Protein AF-A0AAW9JAQ8-F1 (afdb_monomer)

Radius of gyration: 20.19 Å; Cα contacts (8 Å, |Δi|>4): 47; chains: 1; bounding box: 44×40×55 Å

InterPro domains:
  IPR003855 Potassium transporter [PTHR30540] (6-143)
  IPR053951 K+ potassium transporter, integral membrane domain [PF02705] (2-145)

Sequence (146 aa):
FRQIMQYPHIIKALNPYYGIRLLATNPRSVYILGAVFLCTTGAEALYSDLGHCGKKNIHYTWTFVKICLVVNYLGQGAWLMLREGSVIKENPFFLIMPSWFVIPGTIIATIAAVIASQALI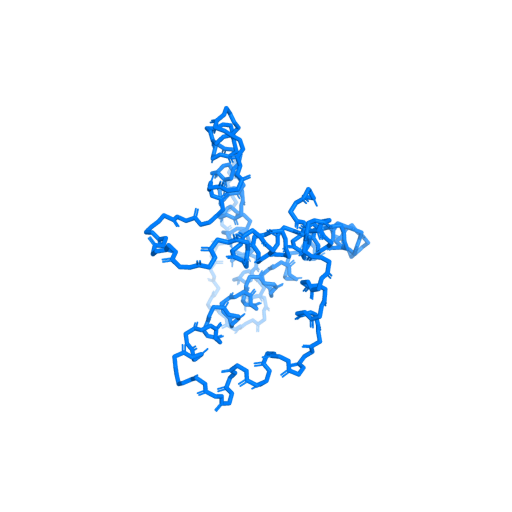TGSFTLVSEAIKLNMFPKLQVRYPN

pLDDT: mean 82.65, std 8.59, range [44.53, 96.0]

Solvent-accessible surface area (backbone atoms only — not comparable to full-atom values): 8581 Å² total; per-residue (Å²): 102,74,40,31,73,74,33,63,73,46,62,61,67,74,41,62,66,57,56,54,49,44,54,75,73,35,85,73,36,58,61,55,51,51,53,52,53,54,50,49,56,55,53,50,54,57,56,66,46,36,81,77,66,38,68,70,56,49,56,58,52,48,55,53,51,50,52,53,50,52,53,50,52,42,25,49,51,21,48,51,68,74,48,77,87,66,88,74,91,65,65,64,76,63,71,75,44,58,79,85,48,45,62,62,49,49,51,53,51,51,52,50,51,53,53,52,51,50,52,53,53,54,50,50,55,52,51,52,54,50,33,34,75,69,67,75,39,79,89,71,86,86,79,76,88,130

Organism: Clostridium perfringens (NCBI:txid1502)

Structure (mmCIF, N/CA/C/O backbone):
data_AF-A0AAW9JAQ8-F1
#
_entry.id   AF-A0AAW9JAQ8-F1
#
loop_
_atom_site.group_PDB
_atom_site.id
_atom_site.type_symbol
_atom_site.label_atom_id
_atom_site.label_alt_id
_atom_site.label_comp_id
_atom_site.label_asym_id
_atom_site.label_entity_id
_atom_site.label_seq_id
_atom_site.pdbx_PDB_ins_code
_atom_site.Cartn_x
_atom_site.Cartn_y
_atom_site.Cartn_z
_atom_site.occupancy
_atom_site.B_iso_or_equiv
_atom_site.auth_seq_id
_atom_site.auth_comp_id
_atom_site.auth_asym_id
_atom_site.auth_atom_id
_atom_site.pdbx_PDB_model_num
ATOM 1 N N . PHE A 1 1 ? 3.033 4.498 -16.631 1.00 59.31 1 PHE A N 1
ATOM 2 C CA . PHE A 1 1 ? 2.459 3.906 -17.865 1.00 59.31 1 PHE A CA 1
ATOM 3 C C . PHE A 1 1 ? 3.487 3.774 -18.978 1.00 59.31 1 PHE A C 1
ATOM 5 O O . PHE A 1 1 ? 3.677 2.661 -19.450 1.00 59.31 1 PHE A O 1
ATOM 12 N N . ARG A 1 2 ? 4.198 4.850 -19.356 1.00 72.69 2 ARG A N 1
ATOM 13 C CA . ARG A 1 2 ? 5.246 4.805 -20.396 1.00 72.69 2 ARG A CA 1
ATOM 14 C C . ARG A 1 2 ? 6.277 3.689 -20.169 1.00 72.69 2 ARG A C 1
ATOM 16 O O . ARG A 1 2 ? 6.649 3.002 -21.107 1.00 72.69 2 ARG A O 1
ATOM 23 N N . GLN A 1 3 ? 6.659 3.465 -18.915 1.00 78.75 3 GLN A N 1
ATOM 24 C CA . GLN A 1 3 ? 7.636 2.454 -18.509 1.00 78.75 3 GLN A CA 1
ATOM 25 C C . GLN A 1 3 ? 7.126 1.018 -18.721 1.00 78.75 3 GLN A C 1
ATOM 27 O O . GLN A 1 3 ? 7.872 0.159 -19.169 1.00 78.75 3 GLN A O 1
ATOM 32 N N . ILE A 1 4 ? 5.836 0.764 -18.471 1.00 77.75 4 ILE A N 1
ATOM 33 C CA . ILE A 1 4 ? 5.219 -0.558 -18.685 1.00 77.75 4 ILE A CA 1
ATOM 34 C C . ILE A 1 4 ? 5.147 -0.872 -20.182 1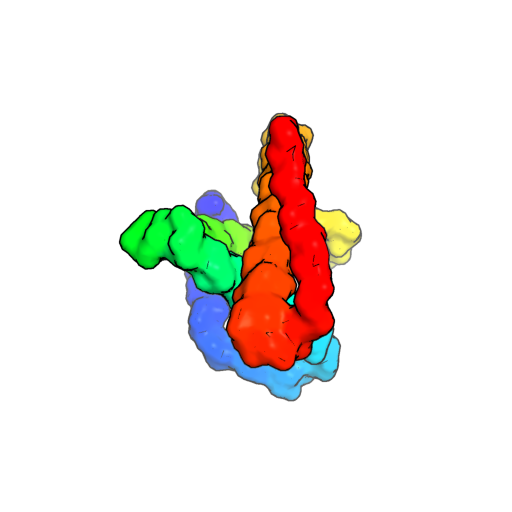.00 77.75 4 ILE A C 1
ATOM 36 O O . ILE A 1 4 ? 5.411 -1.999 -20.583 1.00 77.75 4 ILE A O 1
ATOM 40 N N . MET A 1 5 ? 4.843 0.128 -21.017 1.00 79.12 5 MET A N 1
ATOM 41 C CA . MET A 1 5 ? 4.863 -0.042 -22.475 1.00 79.12 5 MET A CA 1
ATOM 42 C C . MET A 1 5 ? 6.279 -0.303 -23.007 1.00 79.12 5 MET A C 1
ATOM 44 O O . MET A 1 5 ? 6.433 -1.025 -23.983 1.00 79.12 5 MET A O 1
ATOM 48 N N . GLN A 1 6 ? 7.306 0.259 -22.361 1.00 80.19 6 GLN A N 1
ATOM 49 C CA . GLN A 1 6 ? 8.712 0.020 -22.707 1.00 80.19 6 GLN A CA 1
ATOM 50 C C . GLN A 1 6 ? 9.201 -1.376 -22.295 1.00 80.19 6 GLN A C 1
ATOM 52 O O . GLN A 1 6 ? 10.065 -1.930 -22.966 1.00 80.19 6 GLN A O 1
ATOM 57 N N . TYR A 1 7 ? 8.645 -1.962 -21.230 1.00 83.69 7 TYR A N 1
ATOM 58 C CA . TYR A 1 7 ? 8.978 -3.317 -20.786 1.00 83.69 7 TYR A CA 1
ATOM 59 C C . TYR A 1 7 ? 7.708 -4.151 -20.518 1.00 83.69 7 TYR A C 1
ATOM 61 O O . TYR A 1 7 ? 7.348 -4.403 -19.363 1.00 83.69 7 TYR A O 1
ATOM 69 N N . PRO A 1 8 ? 7.016 -4.626 -21.573 1.00 83.06 8 PRO A N 1
ATOM 70 C CA . PRO A 1 8 ? 5.750 -5.354 -21.436 1.00 83.06 8 PRO A CA 1
ATOM 71 C C . PRO A 1 8 ? 5.917 -6.715 -20.744 1.00 83.06 8 PRO A C 1
ATOM 73 O O . PRO A 1 8 ? 4.970 -7.253 -20.169 1.00 83.06 8 PRO A O 1
ATOM 76 N N . HIS A 1 9 ? 7.135 -7.266 -20.727 1.00 86.44 9 HIS A N 1
ATOM 77 C CA . HIS A 1 9 ? 7.446 -8.493 -19.997 1.00 86.44 9 HIS A CA 1
ATOM 78 C C . HIS A 1 9 ? 7.279 -8.366 -18.476 1.00 86.44 9 HIS A C 1
ATOM 80 O O . HIS A 1 9 ? 7.175 -9.404 -17.821 1.00 86.44 9 HIS A O 1
ATOM 86 N N . ILE A 1 10 ? 7.156 -7.150 -17.916 1.00 86.38 10 ILE A N 1
ATOM 87 C CA . ILE A 1 10 ? 6.896 -6.955 -16.480 1.00 86.38 10 ILE A CA 1
ATOM 88 C C . ILE A 1 10 ? 5.602 -7.632 -16.018 1.00 86.38 10 ILE A C 1
ATOM 90 O O . ILE A 1 10 ? 5.501 -8.041 -14.867 1.00 86.38 10 ILE A O 1
ATOM 94 N N . ILE A 1 11 ? 4.629 -7.823 -16.916 1.00 86.88 11 ILE A N 1
ATOM 95 C CA . ILE A 1 11 ? 3.349 -8.476 -16.604 1.00 86.88 11 ILE A CA 1
ATOM 96 C C . ILE A 1 11 ? 3.567 -9.920 -16.122 1.00 86.88 11 ILE A C 1
ATOM 98 O O . ILE A 1 11 ? 2.796 -10.418 -15.301 1.00 86.88 11 ILE A O 1
ATOM 102 N N . LYS A 1 12 ? 4.660 -10.577 -16.544 1.00 87.25 12 LYS A N 1
ATOM 103 C CA . LYS A 1 12 ? 5.036 -11.911 -16.048 1.00 87.25 12 LYS A CA 1
ATOM 104 C C . LYS A 1 12 ? 5.235 -11.933 -14.528 1.00 87.25 12 LYS A C 1
ATOM 106 O O . LYS A 1 12 ? 5.024 -12.983 -13.933 1.00 87.25 12 LYS A O 1
ATOM 111 N N . ALA A 1 13 ? 5.558 -10.801 -13.895 1.00 85.81 13 ALA A N 1
ATOM 112 C CA . ALA A 1 13 ? 5.698 -10.692 -12.442 1.00 85.81 13 ALA A CA 1
ATOM 113 C C . ALA A 1 13 ? 4.392 -10.979 -11.674 1.00 85.81 13 ALA A C 1
ATOM 115 O O . ALA A 1 13 ? 4.449 -11.292 -10.490 1.00 85.81 13 ALA A O 1
ATOM 116 N N . LEU A 1 14 ? 3.228 -10.924 -12.335 1.00 86.88 14 LEU A N 1
ATOM 117 C CA . LEU A 1 14 ? 1.951 -11.335 -11.740 1.00 86.88 14 LEU A CA 1
ATOM 118 C C . LEU A 1 14 ? 1.830 -12.856 -11.573 1.00 86.88 14 LEU A C 1
ATOM 120 O O . LEU A 1 14 ? 0.960 -13.321 -10.839 1.00 86.88 14 LEU A O 1
ATOM 124 N N . ASN A 1 15 ? 2.673 -13.644 -12.249 1.00 91.50 15 ASN A N 1
ATOM 125 C CA . ASN A 1 15 ? 2.673 -15.090 -12.088 1.00 91.50 15 ASN A CA 1
ATOM 126 C C . ASN A 1 15 ? 3.291 -15.460 -10.721 1.00 91.50 15 ASN A C 1
ATOM 128 O O . ASN A 1 15 ? 4.464 -15.145 -10.482 1.00 91.50 15 ASN A O 1
ATOM 132 N N . PRO A 1 16 ? 2.553 -16.173 -9.844 1.00 86.81 16 PRO A N 1
ATOM 133 C CA . PRO A 1 16 ? 3.016 -16.531 -8.500 1.00 86.81 16 PRO A CA 1
ATOM 134 C C . PRO A 1 16 ? 4.312 -17.349 -8.499 1.00 86.81 16 PRO A C 1
ATOM 136 O O . PRO A 1 16 ? 5.061 -17.305 -7.522 1.00 86.81 16 PRO A O 1
ATOM 139 N N . TYR A 1 17 ? 4.622 -18.037 -9.602 1.00 91.38 17 TYR A N 1
ATOM 140 C CA . TYR A 1 17 ? 5.874 -18.768 -9.784 1.00 91.38 17 TYR A CA 1
ATOM 141 C C . TYR A 1 17 ? 7.114 -17.918 -9.465 1.00 91.38 17 TYR A C 1
ATOM 143 O O . TYR A 1 17 ? 8.028 -18.395 -8.795 1.00 91.38 17 TYR A O 1
ATOM 151 N N . TYR A 1 18 ? 7.146 -16.648 -9.885 1.00 87.38 18 TYR A N 1
ATOM 152 C CA . TYR A 1 18 ? 8.297 -15.773 -9.636 1.00 87.38 18 TYR A CA 1
ATOM 153 C C . TYR A 1 18 ? 8.437 -15.394 -8.161 1.00 87.38 18 TYR A C 1
ATOM 155 O O . TYR A 1 18 ? 9.558 -15.338 -7.659 1.00 87.38 18 TYR A O 1
ATOM 163 N N . GLY A 1 19 ? 7.320 -15.191 -7.458 1.00 86.44 19 GLY A N 1
ATOM 164 C CA . GLY A 1 19 ? 7.321 -14.918 -6.020 1.00 86.44 19 GLY A CA 1
ATOM 165 C C . GLY A 1 19 ? 7.815 -16.118 -5.214 1.00 86.44 19 GLY A C 1
ATOM 166 O O . GLY A 1 19 ? 8.708 -15.978 -4.381 1.00 86.44 19 GLY A O 1
ATOM 167 N N . ILE A 1 20 ? 7.311 -17.317 -5.522 1.00 88.31 20 ILE A N 1
ATOM 168 C CA . ILE A 1 20 ? 7.741 -18.560 -4.861 1.00 88.31 20 ILE A CA 1
ATOM 169 C C . ILE A 1 20 ? 9.221 -18.828 -5.140 1.00 88.31 20 ILE A C 1
ATOM 171 O O . ILE A 1 20 ? 9.987 -19.109 -4.220 1.00 88.31 20 ILE A O 1
ATOM 175 N N . ARG A 1 21 ? 9.654 -18.682 -6.397 1.00 90.12 21 ARG A N 1
ATOM 176 C CA . ARG A 1 21 ? 11.063 -18.840 -6.768 1.00 90.12 21 ARG A CA 1
ATOM 177 C C . ARG A 1 21 ? 11.956 -17.833 -6.040 1.00 90.12 21 ARG A C 1
ATOM 179 O O . ARG A 1 21 ? 13.035 -18.214 -5.593 1.00 90.12 21 ARG A O 1
ATOM 186 N N . LEU A 1 22 ? 11.525 -16.577 -5.891 1.00 87.81 22 LEU A N 1
ATOM 187 C CA . LEU A 1 22 ? 12.262 -15.555 -5.141 1.00 87.81 22 LEU A CA 1
ATOM 188 C C . LEU A 1 22 ? 12.432 -15.956 -3.671 1.00 87.81 22 LEU A C 1
ATOM 190 O O . LEU A 1 22 ? 13.543 -15.852 -3.148 1.00 87.81 22 LEU A O 1
ATOM 194 N N . LEU A 1 23 ? 11.358 -16.446 -3.046 1.00 88.06 23 LEU A N 1
ATOM 195 C CA . LEU A 1 23 ? 11.369 -16.922 -1.663 1.00 88.06 23 LEU A CA 1
ATOM 196 C C . LEU A 1 23 ? 12.294 -18.134 -1.478 1.00 88.06 23 LEU A C 1
ATOM 198 O O . LEU A 1 23 ? 13.068 -18.177 -0.527 1.00 88.06 23 LEU A O 1
ATOM 202 N N . ALA A 1 24 ? 12.266 -19.083 -2.417 1.00 88.44 24 ALA A N 1
ATOM 203 C CA . ALA A 1 24 ? 13.069 -20.303 -2.350 1.00 88.44 24 ALA A CA 1
ATOM 204 C C . ALA A 1 24 ? 14.563 -20.084 -2.652 1.00 88.44 24 ALA A C 1
ATOM 206 O O . ALA A 1 24 ? 15.408 -20.801 -2.125 1.00 88.44 24 ALA A O 1
ATOM 207 N N . THR A 1 25 ? 14.901 -19.117 -3.512 1.00 89.25 25 THR A N 1
A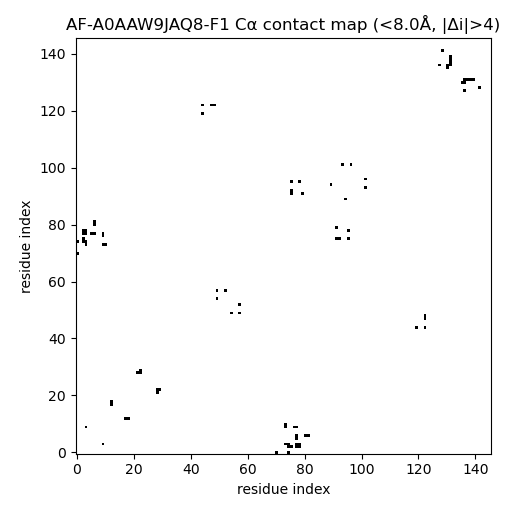TOM 208 C CA . THR A 1 25 ? 16.281 -18.946 -4.009 1.00 89.25 25 THR A CA 1
ATOM 209 C C . THR A 1 25 ? 17.090 -17.946 -3.179 1.00 89.25 25 THR A C 1
ATOM 211 O O . THR A 1 25 ? 18.309 -18.065 -3.097 1.00 89.25 25 THR A O 1
ATOM 214 N N . ASN A 1 26 ? 16.445 -16.942 -2.571 1.00 87.38 26 ASN A N 1
ATOM 215 C CA . ASN A 1 26 ? 17.142 -15.859 -1.877 1.00 87.38 26 ASN A CA 1
ATOM 216 C C . ASN A 1 26 ? 16.816 -15.848 -0.376 1.00 87.38 26 ASN A C 1
ATOM 218 O O . ASN A 1 26 ? 15.688 -15.522 -0.019 1.00 87.38 26 ASN A O 1
ATOM 222 N N . PRO A 1 27 ? 17.784 -16.064 0.533 1.00 78.94 27 PRO A N 1
ATOM 223 C CA . PRO A 1 27 ? 17.529 -16.040 1.980 1.00 78.94 27 PRO A CA 1
ATOM 224 C C . PRO A 1 27 ? 17.133 -14.648 2.509 1.00 78.94 27 PRO A C 1
ATOM 226 O O . PRO A 1 27 ? 16.433 -14.534 3.509 1.00 78.94 27 PRO A O 1
ATOM 229 N N . ARG A 1 28 ? 17.497 -13.566 1.804 1.00 83.31 28 ARG A N 1
ATOM 230 C CA . ARG A 1 28 ? 17.042 -12.193 2.116 1.00 83.31 28 ARG A CA 1
ATOM 231 C C . ARG A 1 28 ? 15.571 -11.937 1.756 1.00 83.31 28 ARG A C 1
ATOM 233 O O . ARG A 1 28 ? 15.033 -10.888 2.093 1.00 83.31 28 ARG A O 1
ATOM 240 N N . SER A 1 29 ? 14.903 -12.870 1.083 1.00 83.38 29 SER A N 1
ATOM 241 C CA . SER A 1 29 ? 13.485 -12.737 0.732 1.00 83.38 29 SER A CA 1
ATOM 242 C C . SER A 1 29 ? 12.556 -12.727 1.957 1.00 83.38 29 SER A C 1
ATOM 244 O O . SER A 1 29 ? 11.445 -12.209 1.872 1.00 83.38 29 SER A O 1
ATOM 246 N N . VAL A 1 30 ? 13.029 -13.193 3.121 1.00 84.62 30 VAL A N 1
ATOM 247 C CA . VAL A 1 30 ? 12.293 -13.137 4.397 1.00 84.62 30 VAL A CA 1
ATOM 248 C C . VAL A 1 30 ? 11.914 -11.699 4.780 1.00 84.62 30 VAL A C 1
ATOM 250 O O . VAL A 1 30 ? 10.817 -11.471 5.284 1.00 84.62 30 VAL A O 1
ATOM 253 N N . TYR A 1 31 ? 12.751 -10.702 4.467 1.00 86.81 31 TYR A N 1
ATOM 254 C CA . TYR A 1 31 ? 12.416 -9.289 4.705 1.00 86.81 31 TYR A CA 1
ATOM 255 C C . TYR A 1 31 ? 11.210 -8.826 3.875 1.00 86.81 31 TYR A C 1
ATOM 257 O O . TYR A 1 31 ? 10.379 -8.057 4.355 1.00 86.81 31 TYR A O 1
ATOM 265 N N . ILE A 1 32 ? 11.081 -9.331 2.644 1.00 87.69 32 ILE A N 1
ATOM 266 C CA . ILE A 1 32 ? 9.936 -9.045 1.771 1.00 87.69 32 ILE A CA 1
ATOM 267 C C . ILE A 1 32 ? 8.675 -9.679 2.361 1.00 87.69 32 ILE A C 1
ATOM 269 O O . ILE A 1 32 ? 7.624 -9.044 2.383 1.00 87.69 32 ILE A O 1
ATOM 273 N N . LEU A 1 33 ? 8.785 -10.897 2.900 1.00 87.31 33 LEU A N 1
ATOM 274 C CA . LEU A 1 33 ? 7.668 -11.570 3.560 1.00 87.31 33 LEU A CA 1
ATOM 275 C C . LEU A 1 33 ? 7.170 -10.784 4.785 1.00 87.31 33 LEU A C 1
ATOM 277 O O . LEU A 1 33 ? 5.963 -10.652 4.971 1.00 87.31 33 LEU A O 1
ATOM 281 N N . GLY A 1 34 ? 8.080 -10.192 5.566 1.00 88.19 34 GLY A N 1
ATOM 282 C CA . GLY A 1 34 ? 7.723 -9.292 6.667 1.00 88.19 34 GLY A CA 1
ATOM 283 C C . GLY A 1 34 ? 6.931 -8.062 6.204 1.00 88.19 34 GLY A C 1
ATOM 284 O O . GLY A 1 34 ? 5.924 -7.712 6.816 1.00 88.19 34 GLY A O 1
ATOM 285 N N . ALA A 1 35 ? 7.323 -7.447 5.084 1.00 87.75 35 ALA A N 1
ATOM 286 C CA . ALA A 1 35 ? 6.582 -6.326 4.500 1.00 87.75 35 ALA A CA 1
ATOM 287 C C . ALA A 1 35 ? 5.184 -6.739 3.998 1.00 87.75 35 ALA A C 1
ATOM 289 O O . ALA A 1 35 ? 4.217 -6.000 4.187 1.00 87.75 35 ALA A O 1
ATOM 290 N N . VAL A 1 36 ? 5.058 -7.931 3.402 1.00 89.00 36 VAL A N 1
ATOM 291 C CA . VAL A 1 36 ? 3.759 -8.495 2.995 1.00 89.00 36 VAL A CA 1
ATOM 292 C C . VAL A 1 36 ? 2.865 -8.717 4.214 1.00 89.00 36 VAL A C 1
ATOM 294 O O . VAL A 1 36 ? 1.703 -8.321 4.191 1.00 89.00 36 VAL A O 1
ATOM 297 N N . PHE A 1 37 ? 3.408 -9.279 5.294 1.00 88.88 37 PHE A N 1
ATOM 298 C CA . PHE A 1 37 ? 2.661 -9.502 6.530 1.00 88.88 37 PHE A CA 1
ATOM 299 C C . PHE A 1 37 ? 2.177 -8.189 7.162 1.00 88.88 37 PHE A C 1
ATOM 301 O O . PHE A 1 37 ? 1.019 -8.083 7.563 1.00 88.88 37 PHE A O 1
ATOM 308 N N . LEU A 1 38 ? 3.021 -7.152 7.174 1.00 87.69 38 LEU A N 1
ATOM 309 C CA . LEU A 1 38 ? 2.627 -5.822 7.644 1.00 87.69 38 LEU A CA 1
ATOM 310 C C . LEU A 1 38 ? 1.490 -5.233 6.791 1.00 87.69 38 LEU A C 1
ATOM 312 O O . LEU A 1 38 ? 0.542 -4.664 7.327 1.00 87.69 38 LEU A O 1
ATOM 316 N N . CYS A 1 39 ? 1.530 -5.420 5.470 1.00 88.00 39 CYS A N 1
ATOM 317 C CA . CYS A 1 39 ? 0.442 -4.998 4.585 1.00 88.00 39 CYS A CA 1
ATOM 318 C C . CYS A 1 39 ? -0.884 -5.713 4.909 1.00 88.00 39 CYS A C 1
ATOM 320 O O . CYS A 1 39 ? -1.934 -5.068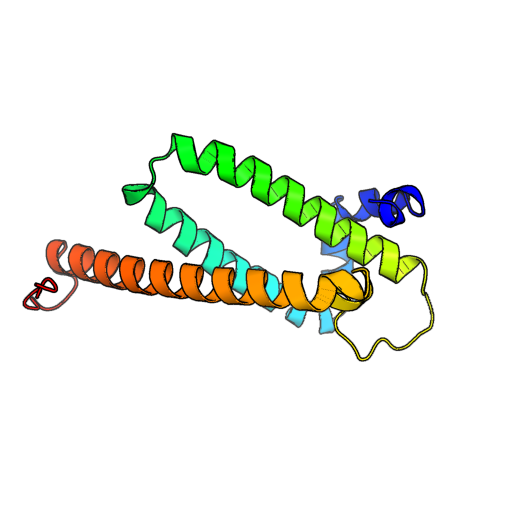 4.893 1.00 88.00 39 CYS A O 1
ATOM 322 N N . THR A 1 40 ? -0.844 -6.999 5.277 1.00 86.69 40 THR A N 1
ATOM 323 C CA . THR A 1 40 ? -2.034 -7.752 5.709 1.00 86.69 40 THR A CA 1
ATOM 324 C C . THR A 1 40 ? -2.708 -7.103 6.917 1.00 86.69 40 THR A C 1
ATOM 326 O O . THR A 1 40 ? -3.922 -6.925 6.895 1.00 86.69 40 THR A O 1
ATOM 329 N N . THR A 1 41 ? -1.942 -6.652 7.917 1.00 85.25 41 THR A N 1
ATOM 330 C CA . THR A 1 41 ? -2.523 -5.959 9.088 1.00 85.25 41 THR A CA 1
ATOM 331 C C . THR A 1 41 ? -3.237 -4.654 8.708 1.00 85.25 41 THR A C 1
ATOM 333 O O . THR A 1 41 ? -4.296 -4.340 9.245 1.00 85.25 41 THR A O 1
ATOM 336 N N . GLY A 1 42 ? -2.724 -3.921 7.711 1.00 81.94 42 GLY A N 1
ATOM 337 C CA . GLY A 1 42 ? -3.402 -2.743 7.161 1.00 81.94 42 GLY A CA 1
ATOM 338 C C . GLY A 1 42 ? -4.698 -3.087 6.415 1.00 81.94 42 GLY A C 1
ATOM 339 O O . GLY A 1 42 ? -5.673 -2.340 6.490 1.00 81.94 42 GLY A O 1
ATOM 340 N N . ALA A 1 43 ? -4.740 -4.229 5.723 1.00 81.56 43 ALA A N 1
ATOM 341 C CA . ALA A 1 43 ? -5.950 -4.712 5.059 1.00 81.56 43 ALA A CA 1
ATOM 342 C C . ALA A 1 43 ? -7.029 -5.160 6.062 1.00 81.56 43 ALA A C 1
ATOM 344 O O . ALA A 1 43 ? -8.213 -4.918 5.829 1.00 81.56 43 ALA A O 1
ATOM 345 N N . GLU A 1 44 ? -6.636 -5.767 7.183 1.00 80.12 44 GLU A N 1
ATOM 346 C CA . GLU A 1 44 ? -7.551 -6.123 8.274 1.00 80.12 44 GLU A CA 1
ATOM 347 C C . GLU A 1 44 ? -8.163 -4.880 8.927 1.00 80.12 44 GLU A C 1
ATOM 349 O O . GLU A 1 44 ? -9.379 -4.833 9.111 1.00 80.12 44 GLU A O 1
ATOM 354 N N . ALA A 1 45 ? -7.357 -3.843 9.178 1.00 77.62 45 ALA A N 1
ATOM 355 C CA . ALA A 1 45 ? -7.847 -2.564 9.694 1.00 77.62 45 ALA A CA 1
ATOM 356 C C . ALA A 1 45 ? -8.857 -1.897 8.739 1.00 77.62 45 ALA A C 1
ATOM 358 O O . ALA A 1 45 ? -9.909 -1.412 9.157 1.00 77.62 45 ALA A O 1
ATOM 359 N N . LEU A 1 46 ? -8.596 -1.946 7.429 1.00 75.12 46 LEU A N 1
ATOM 360 C CA . LEU A 1 46 ? -9.555 -1.471 6.430 1.00 75.12 46 LEU A CA 1
ATOM 361 C C . LEU A 1 46 ? -10.863 -2.281 6.453 1.00 75.12 46 LEU A C 1
ATOM 363 O O . LEU A 1 46 ? -11.944 -1.731 6.238 1.00 75.12 46 LEU A O 1
ATOM 367 N N . TYR A 1 47 ? -10.777 -3.592 6.697 1.00 72.00 47 TYR A N 1
ATOM 368 C CA . TYR A 1 47 ? -11.948 -4.461 6.779 1.00 72.00 47 TYR A CA 1
ATOM 369 C C . TYR A 1 47 ? -12.746 -4.220 8.071 1.00 72.00 47 TYR A C 1
ATOM 371 O O . TYR A 1 47 ? -13.974 -4.275 8.030 1.00 72.00 47 TYR A O 1
ATOM 379 N N . SER A 1 48 ? -12.111 -3.882 9.199 1.00 72.25 48 SER A N 1
ATOM 380 C CA . SER A 1 48 ? -12.848 -3.488 10.412 1.00 72.25 48 SER A CA 1
ATOM 381 C C . SER A 1 48 ? -13.675 -2.212 10.214 1.00 72.25 48 SER A C 1
ATOM 383 O O . SER A 1 48 ? -14.779 -2.111 10.748 1.00 72.25 48 SER A O 1
ATOM 385 N N . ASP A 1 49 ? -13.225 -1.303 9.346 1.00 68.56 49 ASP A N 1
ATOM 386 C CA . ASP A 1 49 ? -13.952 -0.072 9.012 1.00 68.56 49 ASP A CA 1
ATOM 387 C C . ASP A 1 49 ? -15.131 -0.289 8.032 1.00 68.56 49 ASP A C 1
ATOM 389 O O . ASP A 1 49 ? -15.893 0.643 7.738 1.00 68.56 49 ASP A O 1
ATOM 393 N N . LEU A 1 50 ? -15.373 -1.526 7.564 1.00 64.81 50 LEU A N 1
ATOM 394 C CA . LEU A 1 50 ? -16.548 -1.869 6.741 1.00 64.81 50 LEU A CA 1
ATOM 395 C C . LEU A 1 50 ? -17.880 -1.564 7.425 1.00 64.81 50 LEU A C 1
ATOM 397 O O . LEU A 1 50 ? -18.857 -1.271 6.728 1.00 64.81 50 LEU A O 1
ATOM 401 N N . GLY A 1 51 ? -17.919 -1.631 8.759 1.00 60.56 51 GLY A N 1
ATOM 402 C CA . GLY A 1 51 ? -19.108 -1.312 9.549 1.00 60.56 51 GLY A CA 1
ATOM 403 C C . GLY A 1 51 ? -19.562 0.143 9.397 1.00 60.56 51 GLY A C 1
ATOM 404 O O . GLY A 1 51 ? -20.757 0.414 9.482 1.00 60.56 51 GLY A O 1
ATOM 405 N N . HIS A 1 52 ? -18.637 1.062 9.097 1.00 65.88 52 HIS A N 1
ATOM 406 C CA . HIS A 1 52 ? -18.906 2.499 8.988 1.00 65.88 52 HIS A CA 1
ATOM 407 C C . HIS A 1 52 ? -19.155 2.959 7.545 1.00 65.88 52 HIS A C 1
ATOM 409 O O . HIS A 1 52 ? -20.050 3.762 7.293 1.00 65.88 52 HIS A O 1
ATOM 415 N N . CYS A 1 53 ? -18.387 2.437 6.584 1.00 69.25 53 CYS A N 1
ATOM 416 C CA . CYS A 1 53 ? -18.414 2.898 5.187 1.00 69.25 53 CYS A CA 1
ATOM 417 C C . CYS A 1 53 ? -19.398 2.128 4.289 1.00 69.25 53 CYS A C 1
ATOM 419 O O . CYS A 1 53 ? -19.685 2.553 3.166 1.00 69.25 53 CYS A O 1
ATOM 421 N N . GLY A 1 54 ? -19.908 0.988 4.764 1.00 74.75 54 GLY A N 1
ATOM 422 C CA . GLY A 1 54 ? -20.822 0.124 4.027 1.00 74.75 54 GLY A CA 1
ATOM 423 C C . GLY A 1 54 ? -20.128 -0.764 2.983 1.00 74.75 54 GLY A C 1
ATOM 424 O O . GLY A 1 54 ? -19.263 -0.345 2.211 1.00 74.75 54 GLY A O 1
ATOM 425 N N . LYS A 1 55 ? -20.572 -2.024 2.900 1.00 79.25 55 LYS A N 1
ATOM 426 C CA . LYS A 1 55 ? -19.964 -3.078 2.062 1.00 79.25 55 LYS A CA 1
ATOM 427 C C . LYS A 1 55 ? -19.839 -2.715 0.576 1.00 79.25 55 LYS A C 1
ATOM 429 O O . LYS A 1 55 ? -18.830 -3.026 -0.054 1.00 79.25 55 LYS A O 1
ATOM 434 N N . LYS A 1 56 ? -20.863 -2.073 -0.003 1.00 81.75 56 LYS A N 1
ATOM 435 C CA . LYS A 1 56 ? -20.884 -1.730 -1.437 1.00 81.75 56 LYS A CA 1
ATOM 436 C C . LYS A 1 56 ? -19.828 -0.677 -1.789 1.00 81.75 56 LYS A C 1
ATOM 438 O O . LYS A 1 56 ? -19.167 -0.819 -2.811 1.00 81.75 56 LYS A O 1
ATOM 443 N N . ASN A 1 57 ? -19.638 0.331 -0.937 1.00 81.81 57 ASN A N 1
ATOM 444 C CA . ASN A 1 57 ? -18.715 1.434 -1.205 1.00 81.81 57 ASN A CA 1
ATOM 445 C C . ASN A 1 57 ? -17.252 0.961 -1.212 1.00 81.81 57 ASN A C 1
ATOM 447 O O . ASN A 1 57 ? -16.463 1.329 -2.087 1.00 81.81 57 ASN A O 1
ATOM 451 N N . ILE A 1 58 ? -16.916 0.060 -0.282 1.00 80.38 58 ILE A N 1
ATOM 452 C CA . ILE A 1 58 ? -15.580 -0.534 -0.203 1.00 80.38 58 ILE A CA 1
ATOM 453 C C . ILE A 1 58 ? -15.313 -1.459 -1.387 1.00 80.38 58 ILE A C 1
ATOM 455 O O . ILE A 1 58 ? -14.222 -1.409 -1.938 1.00 80.38 58 ILE A O 1
ATOM 459 N N . HIS A 1 59 ? -16.288 -2.239 -1.857 1.00 82.75 59 HIS A N 1
ATOM 460 C CA . HIS A 1 59 ? -16.061 -3.139 -2.992 1.00 82.75 59 HIS A CA 1
ATOM 461 C C . HIS A 1 59 ? -15.645 -2.397 -4.279 1.00 82.75 59 HIS A C 1
ATOM 463 O O . HIS A 1 59 ? -14.679 -2.788 -4.944 1.00 82.75 59 HIS A O 1
ATOM 469 N N . TYR A 1 60 ? -16.331 -1.295 -4.603 1.00 85.75 60 TYR A N 1
ATOM 470 C CA . TYR A 1 60 ? -15.996 -0.471 -5.768 1.00 85.75 60 TYR A CA 1
ATOM 471 C C . TYR A 1 60 ? -14.661 0.255 -5.589 1.00 85.75 60 TYR A C 1
ATOM 473 O O . TYR A 1 60 ? -13.779 0.146 -6.444 1.00 85.75 60 TYR A O 1
ATOM 481 N N . THR A 1 61 ? -14.483 0.937 -4.454 1.00 85.88 61 THR A N 1
ATOM 482 C CA . THR A 1 61 ? -13.256 1.694 -4.164 1.00 85.88 61 THR A CA 1
ATOM 483 C C . THR A 1 61 ? -12.032 0.779 -4.137 1.00 85.88 61 THR A C 1
ATOM 485 O O . THR A 1 61 ? -11.000 1.099 -4.721 1.00 85.88 61 THR A O 1
ATOM 488 N N . TRP A 1 62 ? -12.152 -0.404 -3.533 1.00 84.69 62 TRP A N 1
ATOM 489 C CA . TRP A 1 62 ? -11.053 -1.357 -3.411 1.00 84.69 62 TRP A CA 1
ATOM 490 C C . TRP A 1 62 ? -10.596 -1.908 -4.757 1.00 84.69 62 TRP A C 1
ATOM 492 O O . TRP A 1 62 ? -9.397 -2.047 -4.990 1.00 84.69 62 TRP A O 1
ATOM 502 N N . THR A 1 63 ? -11.530 -2.176 -5.673 1.00 87.88 63 THR A N 1
ATOM 503 C CA . THR A 1 63 ? -11.184 -2.632 -7.026 1.00 87.88 63 THR A CA 1
ATOM 504 C C . THR A 1 63 ? -10.349 -1.582 -7.756 1.00 87.88 63 THR A C 1
ATOM 506 O O . THR A 1 63 ? -9.315 -1.911 -8.338 1.00 87.88 63 THR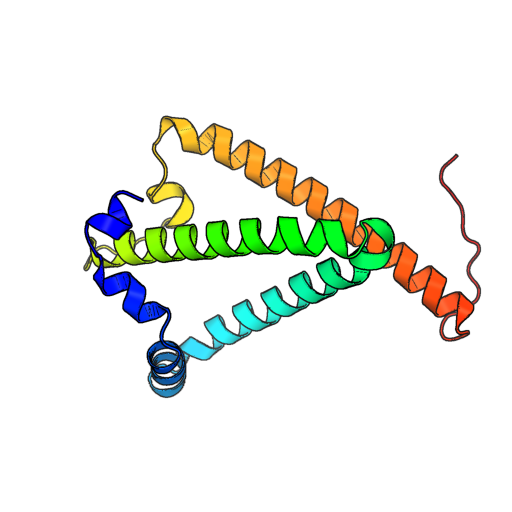 A O 1
ATOM 509 N N . PHE A 1 64 ? -10.746 -0.311 -7.662 1.00 89.75 64 PHE A N 1
ATOM 510 C CA . PHE A 1 64 ? -9.995 0.804 -8.233 1.00 89.75 64 PHE A CA 1
ATOM 511 C C . PHE A 1 64 ? -8.602 0.945 -7.600 1.00 89.75 64 PHE A C 1
ATOM 513 O O . PHE A 1 64 ? -7.598 0.919 -8.313 1.00 89.75 64 PHE A O 1
ATOM 520 N N . VAL A 1 65 ? -8.526 1.001 -6.265 1.00 89.62 65 VAL A N 1
ATOM 521 C CA . VAL A 1 65 ? -7.257 1.127 -5.525 1.00 89.62 65 VAL A CA 1
ATOM 522 C C . VAL A 1 65 ? -6.309 -0.024 -5.858 1.00 89.62 65 VAL A C 1
ATOM 524 O O . VAL A 1 65 ? -5.133 0.211 -6.135 1.00 89.62 65 VAL A O 1
ATOM 527 N N . LYS A 1 66 ? -6.813 -1.261 -5.916 1.00 89.94 66 LYS A N 1
ATOM 528 C CA . LYS A 1 66 ? -6.028 -2.443 -6.289 1.00 89.94 66 LYS A CA 1
ATOM 529 C C . LYS A 1 66 ? -5.421 -2.306 -7.683 1.00 89.94 66 LYS A C 1
ATOM 531 O O . LYS A 1 66 ? -4.230 -2.565 -7.849 1.00 89.94 66 LYS A O 1
ATOM 536 N N . ILE A 1 67 ? -6.211 -1.901 -8.679 1.00 91.50 67 ILE A N 1
ATOM 537 C CA . ILE A 1 67 ? -5.718 -1.706 -10.050 1.00 91.50 67 ILE A CA 1
ATOM 538 C C . ILE A 1 67 ? -4.640 -0.6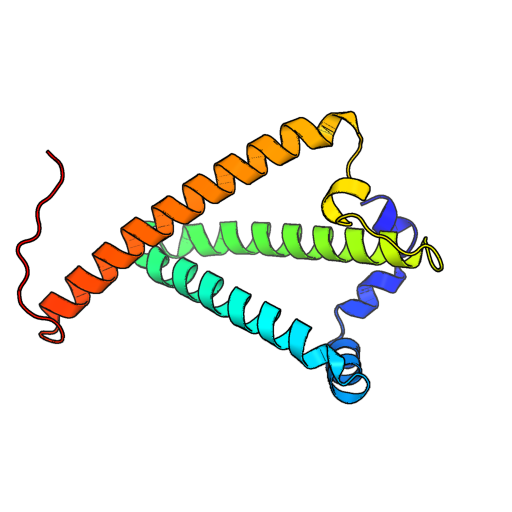17 -10.069 1.00 91.50 67 ILE A C 1
ATOM 540 O O . ILE A 1 67 ? -3.566 -0.830 -10.635 1.00 91.50 67 ILE A O 1
ATOM 544 N N . CYS A 1 68 ? -4.880 0.515 -9.402 1.00 90.81 68 CYS A N 1
ATOM 545 C CA . CYS A 1 68 ? -3.910 1.603 -9.301 1.00 90.81 68 CYS A CA 1
ATOM 546 C C . CYS A 1 68 ? -2.593 1.158 -8.650 1.00 90.81 68 CYS A C 1
ATOM 548 O O . CYS A 1 68 ? -1.526 1.462 -9.187 1.00 90.81 68 CYS A O 1
ATOM 550 N N . LEU A 1 69 ? -2.650 0.409 -7.543 1.00 89.44 69 LEU A N 1
ATOM 551 C CA . LEU A 1 69 ? -1.467 -0.121 -6.861 1.00 89.44 69 LEU A CA 1
ATOM 552 C C . LEU A 1 69 ? -0.687 -1.079 -7.760 1.00 89.44 69 LEU A C 1
ATOM 554 O O . LEU A 1 69 ? 0.515 -0.899 -7.941 1.00 89.44 69 LEU A O 1
ATOM 558 N N . VAL A 1 70 ? -1.361 -2.055 -8.377 1.00 91.19 70 VAL A N 1
ATOM 559 C CA . VAL A 1 70 ? -0.713 -3.025 -9.275 1.00 91.19 70 VAL A CA 1
ATOM 560 C C . VAL A 1 70 ? -0.010 -2.308 -10.425 1.00 91.19 70 VAL A C 1
ATOM 562 O O . VAL A 1 70 ? 1.162 -2.567 -10.689 1.00 91.19 70 VAL A O 1
ATOM 565 N N . VAL A 1 71 ? -0.687 -1.366 -11.081 1.00 89.50 71 VAL A N 1
ATOM 566 C CA . VAL A 1 71 ? -0.092 -0.585 -12.172 1.00 89.50 71 VAL A CA 1
ATOM 567 C C . VAL A 1 71 ? 1.088 0.256 -11.679 1.00 89.50 71 VAL A C 1
ATOM 569 O O . VAL A 1 71 ? 2.098 0.352 -12.377 1.00 89.50 71 VAL A O 1
ATOM 572 N N . ASN A 1 72 ? 0.999 0.850 -10.488 1.00 89.06 72 ASN A N 1
ATOM 573 C CA . ASN A 1 72 ? 2.087 1.639 -9.920 1.00 89.06 72 ASN A CA 1
ATOM 574 C C . ASN A 1 72 ? 3.331 0.772 -9.648 1.00 89.06 72 ASN A C 1
ATOM 576 O O . ASN A 1 72 ? 4.416 1.111 -10.123 1.00 89.06 72 ASN A O 1
ATOM 580 N N . TYR A 1 73 ? 3.166 -0.383 -8.996 1.00 88.56 73 TYR A N 1
ATOM 581 C CA . TYR A 1 73 ? 4.263 -1.316 -8.717 1.00 88.56 73 TYR A CA 1
ATOM 582 C C . TYR A 1 73 ? 4.869 -1.916 -9.989 1.00 88.56 73 TYR A C 1
ATOM 584 O O . TYR A 1 73 ? 6.092 -1.966 -10.113 1.00 88.56 73 TYR A O 1
ATOM 592 N N . LEU A 1 74 ? 4.048 -2.309 -10.970 1.00 89.81 74 LEU A N 1
ATOM 593 C CA . LEU A 1 74 ? 4.552 -2.763 -12.272 1.00 89.81 74 LEU A CA 1
ATOM 594 C C . LEU A 1 74 ? 5.316 -1.646 -12.995 1.00 89.81 74 LEU A C 1
ATOM 596 O O . LEU A 1 74 ? 6.332 -1.908 -13.631 1.00 89.81 74 LEU A O 1
ATOM 600 N N . GLY A 1 75 ? 4.870 -0.394 -12.875 1.00 86.94 75 GLY A N 1
ATOM 601 C CA . GLY A 1 75 ? 5.583 0.765 -13.409 1.00 86.94 75 GLY A CA 1
ATOM 602 C C . GLY A 1 75 ? 6.961 0.958 -12.777 1.00 86.94 75 GLY A C 1
ATOM 603 O O . GLY A 1 75 ? 7.932 1.154 -13.507 1.00 86.94 75 GLY A O 1
ATOM 604 N N . GLN A 1 76 ? 7.053 0.861 -11.447 1.00 86.94 76 GLN A N 1
ATOM 605 C CA . GLN A 1 76 ? 8.324 0.929 -10.716 1.00 86.94 76 GLN A CA 1
ATOM 606 C C . GLN A 1 76 ? 9.249 -0.240 -11.078 1.00 86.94 76 GLN A C 1
ATOM 608 O O . GLN A 1 76 ? 10.430 -0.028 -11.345 1.00 86.94 76 GLN A O 1
ATOM 613 N N . GLY A 1 77 ? 8.708 -1.459 -11.160 1.00 86.88 77 GLY A N 1
ATOM 614 C CA . GLY A 1 77 ? 9.457 -2.648 -11.563 1.00 86.88 77 GLY A CA 1
ATOM 615 C C . GLY A 1 77 ? 9.997 -2.538 -12.988 1.00 86.88 77 GLY A C 1
ATOM 616 O O . GLY A 1 77 ? 11.183 -2.750 -13.211 1.00 86.88 77 GLY A O 1
ATOM 617 N N . ALA A 1 78 ? 9.167 -2.126 -13.950 1.00 86.56 78 ALA A N 1
ATOM 618 C CA . ALA A 1 78 ? 9.599 -1.902 -15.330 1.00 86.56 78 ALA A CA 1
ATOM 619 C C . ALA A 1 78 ? 10.683 -0.818 -15.426 1.00 86.56 78 ALA A C 1
ATOM 621 O O . ALA A 1 78 ? 11.655 -0.973 -16.159 1.00 86.56 78 ALA A O 1
ATOM 622 N N . TRP A 1 79 ? 10.544 0.266 -14.657 1.00 84.88 79 TRP A N 1
ATOM 623 C CA . TRP A 1 79 ? 11.554 1.321 -14.589 1.00 84.88 79 TRP A CA 1
ATOM 624 C C . TRP A 1 79 ? 12.888 0.818 -14.019 1.00 84.88 79 TRP A C 1
ATOM 626 O O . TRP A 1 79 ? 13.942 1.199 -14.525 1.00 84.88 79 TRP A O 1
ATOM 636 N N . LEU A 1 80 ? 12.844 -0.067 -13.018 1.00 83.88 80 LEU A N 1
ATOM 637 C CA . LEU A 1 80 ? 14.033 -0.681 -12.431 1.00 83.88 80 LEU A CA 1
ATOM 638 C C . LEU A 1 80 ? 14.738 -1.624 -13.419 1.00 83.88 80 LEU A C 1
ATOM 640 O O . LEU A 1 80 ? 15.955 -1.547 -13.561 1.00 83.88 80 LEU A O 1
ATOM 644 N N . MET A 1 81 ? 13.979 -2.448 -14.151 1.00 82.75 81 MET A N 1
ATOM 645 C CA . MET A 1 81 ? 14.523 -3.355 -15.177 1.00 82.75 81 MET A CA 1
ATOM 646 C C . MET A 1 81 ? 15.195 -2.603 -16.337 1.00 82.75 81 MET A C 1
ATOM 648 O O . MET A 1 81 ? 16.113 -3.117 -16.960 1.00 82.75 81 MET A O 1
ATOM 652 N N . LEU A 1 82 ? 14.775 -1.370 -16.635 1.00 80.50 82 LEU A N 1
ATOM 653 C CA . LEU A 1 82 ? 15.395 -0.542 -17.680 1.00 80.50 82 LEU A CA 1
ATOM 654 C C . LEU A 1 82 ? 16.711 0.128 -17.236 1.00 80.50 82 LEU A C 1
ATOM 656 O O . LEU A 1 82 ? 17.394 0.721 -18.068 1.00 80.50 82 LEU A O 1
ATOM 660 N N . ARG A 1 83 ? 17.060 0.077 -15.944 1.00 76.19 83 ARG A N 1
ATOM 661 C CA . ARG A 1 83 ? 18.243 0.737 -15.353 1.00 76.19 83 ARG A CA 1
ATOM 662 C C . ARG A 1 83 ? 19.223 -0.255 -14.718 1.00 76.19 83 ARG A C 1
ATOM 664 O O . ARG A 1 83 ? 19.931 0.099 -13.773 1.00 76.19 83 ARG A O 1
ATOM 671 N N . GLU A 1 84 ? 19.258 -1.489 -15.221 1.00 62.50 84 GLU A N 1
ATOM 672 C CA . GLU A 1 84 ? 20.170 -2.542 -14.757 1.00 62.50 84 GLU A CA 1
ATOM 673 C C . GLU A 1 84 ? 21.614 -2.010 -14.620 1.00 62.50 84 GLU A C 1
ATOM 675 O O . GLU A 1 84 ? 22.237 -1.603 -15.598 1.00 62.50 84 GLU A O 1
ATOM 680 N N . GLY A 1 85 ? 22.135 -1.973 -13.384 1.00 61.38 85 GLY A N 1
ATOM 681 C CA . GLY A 1 85 ? 23.539 -1.647 -13.086 1.00 61.38 85 GLY A CA 1
ATOM 682 C C . GLY A 1 85 ? 23.795 -0.414 -12.209 1.00 61.38 85 GLY A C 1
ATOM 683 O O . GLY A 1 85 ? 24.879 -0.308 -11.637 1.00 61.38 85 GLY A O 1
ATOM 684 N N . SER A 1 86 ? 22.832 0.498 -12.022 1.00 61.28 86 SER A N 1
ATOM 685 C CA . SER A 1 86 ? 23.014 1.632 -11.097 1.00 61.28 86 SER A CA 1
ATOM 686 C C . SER A 1 86 ? 22.566 1.275 -9.677 1.00 61.28 86 SER A C 1
ATOM 688 O O . SER A 1 86 ? 21.408 0.913 -9.475 1.00 61.28 86 SER A O 1
ATOM 690 N N . VAL A 1 87 ? 23.449 1.412 -8.680 1.00 58.84 87 VAL A N 1
ATOM 691 C CA . VAL A 1 87 ? 23.068 1.305 -7.260 1.00 58.84 87 VAL A CA 1
ATOM 692 C C . VAL A 1 87 ? 22.165 2.485 -6.918 1.00 58.84 87 VAL A C 1
ATOM 694 O O . VAL A 1 87 ? 22.626 3.612 -6.737 1.00 58.84 87 VAL A O 1
ATOM 697 N N . ILE A 1 88 ? 20.863 2.229 -6.854 1.00 63.81 88 ILE A N 1
ATOM 698 C CA . ILE A 1 88 ? 19.876 3.246 -6.510 1.00 63.81 88 ILE A CA 1
ATOM 699 C C . ILE A 1 88 ? 19.891 3.421 -4.990 1.00 63.81 88 ILE A C 1
ATOM 701 O O . ILE A 1 88 ? 19.484 2.527 -4.253 1.00 63.81 88 ILE A O 1
ATOM 705 N N . LYS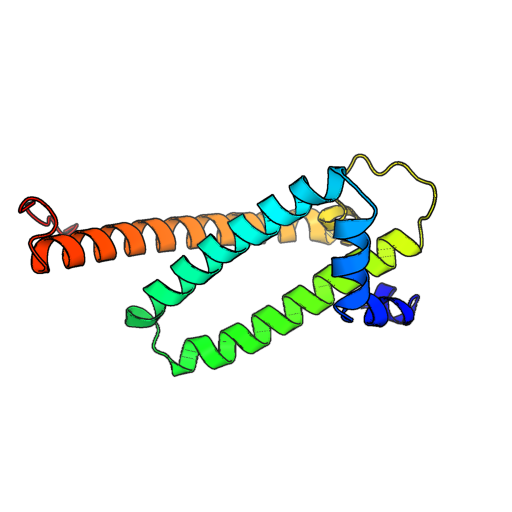 A 1 89 ? 20.396 4.567 -4.519 1.00 61.78 89 LYS A N 1
ATOM 706 C CA . LYS A 1 89 ? 20.377 4.943 -3.093 1.00 61.78 89 LYS A CA 1
ATOM 707 C C . LYS A 1 89 ? 19.064 5.609 -2.668 1.00 61.78 89 LYS A C 1
ATOM 709 O O . LYS A 1 89 ? 18.778 5.689 -1.480 1.00 61.78 89 LYS A O 1
ATOM 714 N N . GLU A 1 90 ? 18.283 6.089 -3.630 1.00 69.94 90 GLU A N 1
ATOM 715 C CA . GLU A 1 90 ? 17.050 6.843 -3.405 1.00 69.94 90 GLU A CA 1
ATOM 716 C C . GLU A 1 90 ? 15.798 5.985 -3.634 1.00 69.94 90 GLU A C 1
ATOM 718 O O . GLU A 1 90 ? 15.839 4.938 -4.277 1.00 69.94 90 GLU A O 1
ATOM 723 N N . ASN A 1 91 ? 14.657 6.421 -3.098 1.00 73.19 91 ASN A N 1
ATOM 724 C CA . ASN A 1 91 ? 13.416 5.661 -3.202 1.00 73.19 91 ASN A CA 1
ATOM 725 C C . ASN A 1 91 ? 12.886 5.677 -4.659 1.00 73.19 91 ASN A C 1
ATOM 727 O O . ASN A 1 91 ? 12.598 6.762 -5.179 1.00 73.19 91 ASN A O 1
ATOM 731 N N . PRO A 1 92 ? 12.696 4.509 -5.314 1.00 73.25 92 PRO A N 1
ATOM 732 C CA . PRO A 1 92 ? 12.221 4.421 -6.701 1.00 73.25 92 PRO A CA 1
ATOM 733 C C . PRO A 1 92 ? 10.894 5.145 -6.955 1.00 73.25 92 PRO A C 1
ATOM 735 O O . PRO A 1 92 ? 10.638 5.588 -8.076 1.00 73.25 92 PRO A O 1
ATOM 738 N N . PHE A 1 93 ? 10.068 5.303 -5.915 1.00 73.88 93 PHE A N 1
ATOM 739 C CA . PHE A 1 93 ? 8.804 6.030 -5.986 1.00 73.88 93 PHE A CA 1
ATOM 740 C C . PHE A 1 93 ? 8.981 7.498 -6.399 1.00 73.88 93 PHE A C 1
ATOM 742 O O . PHE A 1 93 ? 8.235 7.986 -7.242 1.00 73.88 93 PHE A O 1
ATOM 749 N N . PHE A 1 94 ? 9.979 8.201 -5.860 1.00 76.12 94 PHE A N 1
ATOM 750 C CA . PHE A 1 94 ? 10.208 9.606 -6.215 1.00 76.12 94 PHE A CA 1
ATOM 751 C C . PHE A 1 94 ? 10.953 9.747 -7.545 1.00 76.12 94 PHE A C 1
ATOM 753 O O . PHE A 1 94 ? 10.716 10.698 -8.284 1.00 76.12 94 PHE A O 1
ATOM 760 N N . LEU A 1 95 ? 11.789 8.766 -7.896 1.00 77.38 95 LEU A N 1
ATOM 761 C CA . LEU A 1 95 ? 12.584 8.777 -9.129 1.00 77.38 95 LEU A CA 1
ATOM 762 C C . LEU A 1 95 ? 11.758 8.537 -10.399 1.00 77.38 95 LEU A C 1
ATOM 764 O O . LEU A 1 95 ? 12.156 8.962 -11.485 1.00 77.38 95 LEU A O 1
ATOM 768 N N . ILE A 1 96 ? 10.623 7.841 -10.290 1.00 79.56 96 ILE A N 1
ATOM 769 C CA . ILE A 1 96 ? 9.721 7.627 -11.430 1.00 79.56 96 ILE A CA 1
ATOM 770 C C . ILE A 1 96 ? 8.824 8.846 -11.708 1.00 79.56 96 ILE A C 1
ATOM 772 O O . ILE A 1 96 ? 8.252 8.954 -12.798 1.00 79.56 96 ILE A O 1
ATOM 776 N N . MET A 1 97 ? 8.689 9.762 -10.744 1.00 81.56 97 MET A N 1
ATOM 777 C CA . MET A 1 97 ? 7.857 10.958 -10.858 1.00 81.56 97 MET A CA 1
ATOM 778 C C . MET A 1 97 ? 8.607 12.086 -11.586 1.00 81.56 97 MET A C 1
ATOM 780 O O . MET A 1 97 ? 9.817 12.232 -11.425 1.00 81.56 97 MET A O 1
ATOM 784 N N . PRO A 1 98 ? 7.916 12.920 -12.385 1.00 82.56 98 PRO A N 1
ATOM 785 C CA . PRO A 1 98 ? 8.536 14.109 -12.956 1.00 82.56 98 PRO A CA 1
ATOM 786 C C . PRO A 1 98 ? 8.862 15.118 -11.845 1.00 82.56 98 PRO A C 1
ATOM 788 O O . PRO A 1 98 ? 8.075 15.284 -10.914 1.00 82.56 98 PRO A O 1
ATOM 791 N N . SER A 1 99 ? 9.986 15.831 -11.962 1.00 82.62 99 SER A N 1
ATOM 792 C CA . SER A 1 99 ? 10.545 16.664 -10.882 1.00 82.62 99 SER A CA 1
ATOM 793 C C . SER A 1 99 ? 9.570 17.711 -10.329 1.00 82.62 99 SER A C 1
ATOM 795 O O . SER A 1 99 ? 9.555 17.969 -9.131 1.00 82.62 99 SER A O 1
ATOM 797 N N . TRP A 1 100 ? 8.705 18.271 -11.180 1.00 87.69 100 TRP A N 1
ATOM 798 C CA . TRP A 1 100 ? 7.692 19.251 -10.774 1.00 87.69 100 TRP A CA 1
ATOM 799 C C . TRP A 1 100 ? 6.577 18.651 -9.900 1.00 87.69 100 TRP A C 1
ATOM 801 O O . TRP A 1 100 ? 5.953 19.366 -9.121 1.00 87.69 100 TRP A O 1
ATOM 811 N N . PHE A 1 101 ? 6.322 17.343 -10.010 1.00 87.88 101 PHE A N 1
ATOM 812 C CA . PHE A 1 101 ? 5.235 16.653 -9.311 1.00 87.88 101 PHE A CA 1
ATOM 813 C C . PHE A 1 101 ? 5.675 16.014 -7.986 1.00 87.88 101 PHE A C 1
ATOM 815 O O . PHE A 1 101 ? 4.831 15.614 -7.187 1.00 87.88 101 PHE A O 1
ATOM 822 N N . VAL A 1 102 ? 6.981 15.952 -7.711 1.00 87.94 102 VAL A N 1
ATOM 823 C CA . VAL A 1 102 ? 7.518 15.364 -6.473 1.00 87.94 102 VAL A CA 1
ATOM 824 C C . VAL A 1 102 ? 6.994 16.101 -5.236 1.00 87.94 102 VAL A C 1
ATOM 826 O O . VAL A 1 102 ? 6.489 15.461 -4.314 1.00 87.94 102 VAL A O 1
ATOM 829 N N . ILE A 1 103 ? 7.045 17.439 -5.226 1.00 90.12 103 ILE A N 1
ATOM 830 C CA . ILE A 1 103 ? 6.594 18.247 -4.080 1.00 90.12 103 ILE A CA 1
ATOM 831 C C . ILE A 1 103 ? 5.070 18.119 -3.878 1.00 90.12 103 ILE A C 1
ATOM 833 O O . ILE A 1 103 ? 4.665 17.712 -2.786 1.00 90.12 103 ILE A O 1
ATOM 837 N N . PRO A 1 104 ? 4.211 18.358 -4.895 1.00 91.31 104 PRO A N 1
ATOM 838 C CA . PRO A 1 104 ? 2.768 18.148 -4.757 1.00 91.31 104 PRO A CA 1
ATOM 839 C C . PRO A 1 104 ? 2.401 16.723 -4.330 1.00 91.31 104 PRO A C 1
ATOM 841 O O . PRO A 1 104 ? 1.578 16.536 -3.435 1.00 91.31 104 PRO A O 1
ATOM 844 N N . GLY A 1 105 ? 3.034 15.711 -4.929 1.00 88.81 105 GLY A N 1
ATOM 845 C CA . GLY A 1 105 ? 2.765 14.313 -4.602 1.00 88.81 105 GLY A CA 1
ATOM 846 C C . GLY A 1 105 ? 3.154 13.954 -3.169 1.00 88.81 105 GLY A C 1
ATOM 847 O O . GLY A 1 105 ? 2.423 13.220 -2.508 1.00 88.81 105 GLY A O 1
ATOM 848 N N . THR A 1 106 ? 4.244 14.526 -2.653 1.00 90.00 106 THR A N 1
ATOM 849 C CA . THR A 1 106 ? 4.662 14.338 -1.254 1.00 90.00 106 THR A CA 1
ATOM 850 C C . THR A 1 106 ? 3.659 14.951 -0.279 1.00 90.00 106 THR A C 1
ATOM 852 O O . THR A 1 106 ? 3.324 14.326 0.729 1.00 90.00 106 THR A O 1
ATOM 855 N N . ILE A 1 107 ? 3.121 16.136 -0.588 1.00 94.06 107 ILE A N 1
ATOM 856 C CA . ILE A 1 107 ? 2.081 16.778 0.231 1.00 94.06 107 ILE A CA 1
ATOM 857 C C . ILE A 1 107 ? 0.825 15.901 0.276 1.00 94.06 107 ILE A C 1
ATOM 859 O O . ILE A 1 107 ? 0.316 15.610 1.358 1.00 94.06 107 ILE A O 1
ATOM 863 N N . ILE A 1 108 ? 0.360 15.419 -0.882 1.00 93.06 108 ILE A N 1
ATOM 864 C CA . ILE A 1 108 ? -0.819 14.543 -0.968 1.00 93.06 108 ILE A CA 1
ATOM 865 C C . ILE A 1 108 ? -0.593 13.246 -0.182 1.00 93.06 108 ILE A C 1
ATOM 867 O O . ILE A 1 108 ? -1.464 12.836 0.584 1.00 93.06 108 ILE A O 1
ATOM 871 N N . ALA A 1 109 ? 0.577 12.619 -0.328 1.00 90.62 109 ALA A N 1
ATOM 872 C CA . ALA A 1 109 ? 0.926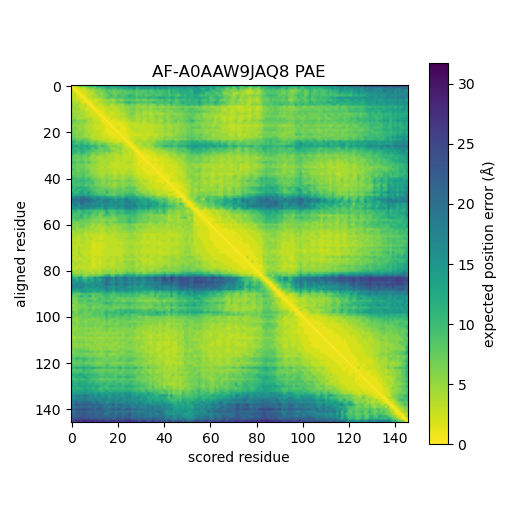 11.405 0.406 1.00 90.62 109 ALA A CA 1
ATOM 873 C C . ALA A 1 109 ? 0.939 11.635 1.926 1.00 90.62 109 ALA A C 1
ATOM 875 O O . ALA A 1 109 ? 0.454 10.798 2.685 1.00 90.62 109 ALA A O 1
ATOM 876 N N . THR A 1 110 ? 1.435 12.792 2.365 1.00 93.56 110 THR A N 1
ATOM 877 C CA . THR A 1 110 ? 1.459 13.168 3.784 1.00 93.56 110 THR A CA 1
ATOM 878 C C . THR A 1 110 ? 0.044 13.341 4.330 1.00 93.56 110 THR A C 1
ATOM 880 O O . THR A 1 110 ? -0.286 12.783 5.374 1.00 93.56 110 THR A O 1
ATOM 883 N N . ILE A 1 111 ? -0.828 14.044 3.602 1.00 96.00 111 ILE A N 1
ATOM 884 C CA . ILE A 1 111 ? -2.236 14.209 3.989 1.00 96.00 111 ILE A CA 1
ATOM 885 C C . ILE A 1 111 ? -2.937 12.846 4.053 1.00 96.00 111 ILE A C 1
ATOM 887 O O . ILE A 1 111 ? -3.638 12.561 5.023 1.00 96.00 111 ILE A O 1
ATOM 891 N N . ALA A 1 112 ? -2.705 11.973 3.070 1.00 90.56 112 ALA A N 1
ATOM 892 C CA . ALA A 1 112 ? -3.251 10.619 3.075 1.00 90.56 112 ALA A CA 1
ATOM 893 C C . ALA A 1 112 ? -2.785 9.808 4.300 1.00 90.56 112 ALA A C 1
ATOM 895 O O . ALA A 1 112 ? -3.596 9.121 4.919 1.00 90.56 112 ALA A O 1
ATOM 896 N N . ALA A 1 113 ? -1.514 9.930 4.699 1.00 90.69 113 ALA A N 1
ATOM 897 C CA . ALA A 1 113 ? -0.980 9.283 5.899 1.00 90.69 113 ALA A CA 1
ATOM 898 C C . ALA A 1 113 ? -1.609 9.819 7.201 1.00 90.69 113 ALA A C 1
ATOM 900 O O . ALA A 1 113 ? -1.868 9.043 8.126 1.00 90.69 113 ALA A O 1
ATOM 901 N N . VAL A 1 114 ? -1.908 11.121 7.268 1.00 94.12 114 VAL A N 1
ATOM 902 C CA . VAL A 1 114 ? -2.633 11.725 8.402 1.00 94.12 114 VAL A CA 1
ATOM 903 C C . VAL A 1 114 ? -4.063 11.186 8.479 1.00 94.12 114 VAL A C 1
ATOM 905 O O . VAL A 1 114 ? -4.498 10.772 9.553 1.00 94.12 114 VAL A O 1
ATOM 908 N N . ILE A 1 115 ? -4.778 11.126 7.352 1.00 90.19 115 ILE A N 1
ATOM 909 C CA . ILE A 1 115 ? -6.146 10.583 7.290 1.00 90.19 115 ILE A CA 1
ATOM 910 C C . ILE A 1 115 ? -6.161 9.105 7.697 1.00 90.19 115 ILE A C 1
ATOM 912 O O . ILE A 1 115 ? -6.993 8.700 8.507 1.00 90.19 115 ILE A O 1
ATOM 916 N N . ALA A 1 116 ? -5.214 8.309 7.192 1.00 86.81 116 ALA A N 1
ATOM 917 C CA . ALA A 1 116 ? -5.084 6.901 7.559 1.00 86.81 116 ALA A CA 1
ATOM 918 C C . ALA A 1 116 ? -4.823 6.722 9.065 1.00 86.81 116 ALA A C 1
ATOM 920 O O . ALA A 1 116 ? -5.443 5.874 9.702 1.00 86.81 116 ALA A O 1
ATOM 921 N N . SER A 1 117 ? -3.964 7.561 9.655 1.00 90.12 117 SER A N 1
ATOM 922 C CA . SER A 1 117 ? -3.713 7.553 11.104 1.00 90.12 117 SER A CA 1
ATOM 923 C C . SER A 1 117 ? -4.978 7.858 11.912 1.00 90.12 117 SER A C 1
ATOM 925 O O . SER A 1 117 ? -5.236 7.198 12.915 1.00 90.12 117 SER A O 1
ATOM 927 N N . GLN A 1 118 ? -5.793 8.823 11.472 1.00 89.31 118 GLN A N 1
ATOM 928 C CA . GLN A 1 118 ? -7.057 9.149 12.142 1.00 89.31 118 GLN A CA 1
ATOM 929 C C . GLN A 1 118 ? -8.066 7.999 12.060 1.00 89.31 118 GLN A C 1
ATOM 931 O O . GLN A 1 118 ? -8.659 7.649 13.079 1.00 89.31 118 GLN A O 1
ATOM 936 N N . ALA A 1 119 ? -8.202 7.360 10.892 1.00 84.06 119 ALA A N 1
ATOM 937 C CA . ALA A 1 119 ? -9.066 6.190 10.731 1.00 84.06 119 ALA A CA 1
ATOM 938 C C . ALA A 1 119 ? -8.678 5.058 11.700 1.00 84.06 119 ALA A C 1
ATOM 940 O O . ALA A 1 119 ? -9.536 4.518 12.392 1.00 84.06 119 ALA A O 1
ATOM 941 N N . LEU A 1 120 ? -7.377 4.780 11.853 1.00 84.75 120 LEU A N 1
ATOM 942 C CA . LEU A 1 120 ? -6.878 3.772 12.797 1.00 84.75 120 LEU A CA 1
ATOM 943 C C . LEU A 1 120 ? -7.178 4.112 14.266 1.00 84.75 120 LEU A C 1
ATOM 945 O O . LEU A 1 120 ? -7.513 3.217 15.047 1.00 84.75 120 LEU A O 1
ATOM 949 N N . ILE A 1 121 ? -7.082 5.388 14.656 1.00 87.31 121 ILE A N 1
ATOM 950 C CA . ILE A 1 121 ? -7.437 5.835 16.013 1.00 87.31 121 ILE A CA 1
ATOM 951 C C . ILE A 1 121 ? -8.931 5.588 16.265 1.00 87.31 121 ILE A C 1
ATOM 953 O O . ILE A 1 121 ? -9.295 4.987 17.278 1.00 87.31 121 ILE A O 1
ATOM 957 N N . THR A 1 122 ? -9.797 5.988 15.331 1.00 85.12 122 THR A N 1
ATOM 958 C CA . THR A 1 122 ? -11.249 5.769 15.427 1.00 85.12 122 THR A CA 1
ATOM 959 C C . THR A 1 122 ? -11.609 4.280 15.454 1.00 85.12 122 THR A C 1
ATOM 961 O O . THR A 1 122 ? -12.414 3.856 16.291 1.00 85.12 122 THR A O 1
ATOM 964 N N . GLY A 1 123 ? -10.978 3.470 14.602 1.00 81.62 123 GLY A N 1
ATOM 965 C CA . GLY A 1 123 ? -11.150 2.018 14.587 1.00 81.62 123 GLY A CA 1
ATOM 966 C C . GLY A 1 123 ? -10.751 1.379 15.920 1.00 81.62 123 GLY A C 1
ATOM 967 O O . GLY A 1 123 ? -11.495 0.565 16.467 1.00 81.62 123 GLY A O 1
ATOM 968 N N . SER A 1 124 ? -9.642 1.8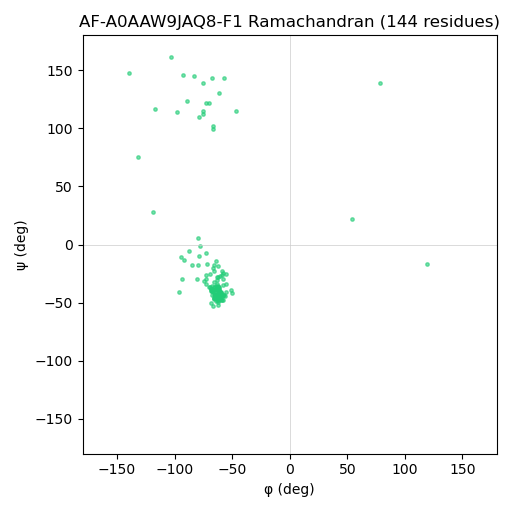24 16.519 1.00 86.31 124 SER A N 1
ATOM 969 C CA . SER A 1 124 ? -9.171 1.327 17.822 1.00 86.31 124 SER A CA 1
ATOM 970 C C . SER A 1 124 ? -10.176 1.593 18.948 1.00 86.31 124 SER A C 1
ATOM 972 O O . SER A 1 124 ? -10.485 0.688 19.725 1.00 86.31 124 SER A O 1
ATOM 974 N N . PHE A 1 125 ? -10.749 2.800 19.023 1.00 85.44 125 PHE A N 1
ATOM 975 C CA . PHE A 1 125 ? -11.800 3.105 20.005 1.00 85.44 125 PHE A CA 1
ATOM 976 C C . PHE A 1 125 ? -13.067 2.269 19.788 1.00 85.44 125 PHE A C 1
ATOM 978 O O . PHE A 1 125 ? -13.694 1.835 20.758 1.00 85.44 125 PHE A O 1
ATOM 985 N N . THR A 1 126 ? -13.423 2.004 18.530 1.00 84.12 126 THR A N 1
ATOM 986 C CA . THR A 1 126 ? -14.573 1.159 18.178 1.00 84.12 126 THR A CA 1
ATOM 987 C C . THR A 1 126 ? -14.359 -0.283 18.638 1.00 84.12 126 THR A C 1
ATOM 989 O O . THR A 1 126 ? -15.237 -0.850 19.290 1.00 84.12 126 THR A O 1
ATOM 992 N N . LEU A 1 127 ? -13.173 -0.850 18.393 1.00 83.94 127 LEU A N 1
ATOM 993 C CA . LEU A 1 127 ? -12.809 -2.194 18.853 1.00 83.94 127 LEU A CA 1
ATOM 994 C C . LEU A 1 127 ? -12.838 -2.312 20.382 1.00 83.94 127 LEU A C 1
ATOM 996 O O . LEU A 1 127 ? -13.376 -3.284 20.908 1.00 83.94 127 LEU A O 1
ATOM 1000 N N . VAL A 1 128 ? -12.320 -1.313 21.105 1.00 86.19 128 VAL A N 1
ATOM 1001 C CA . VAL A 1 128 ? -12.367 -1.293 22.579 1.00 86.19 128 VAL A CA 1
ATOM 1002 C C . VAL A 1 128 ? -13.810 -1.221 23.085 1.00 86.19 128 VAL A C 1
ATOM 1004 O O . VAL A 1 128 ? -14.173 -1.953 24.004 1.00 86.19 128 VAL A O 1
ATOM 1007 N N . SER A 1 129 ? -14.654 -0.384 22.475 1.00 83.56 129 SER A N 1
ATOM 1008 C CA . SER A 1 129 ? -16.079 -0.294 22.823 1.00 83.56 129 SER A CA 1
ATOM 1009 C C . SER A 1 129 ? -16.799 -1.632 22.626 1.00 83.56 129 SER A C 1
ATOM 1011 O O . SER A 1 129 ? -17.563 -2.063 23.491 1.00 83.56 129 SER A O 1
ATOM 1013 N N . GLU A 1 130 ? -16.507 -2.338 21.533 1.00 85.00 130 GLU A N 1
ATOM 1014 C CA . GLU A 1 130 ? -17.082 -3.656 21.264 1.00 85.00 130 GLU A CA 1
ATOM 1015 C C . GLU A 1 130 ? -16.567 -4.726 22.241 1.00 85.00 130 GLU A C 1
ATOM 1017 O O . GLU A 1 130 ? -17.352 -5.514 22.770 1.00 85.00 130 GLU A O 1
ATOM 1022 N N . ALA A 1 131 ? -15.277 -4.697 22.589 1.00 86.31 131 ALA A N 1
ATOM 1023 C CA . ALA A 1 131 ? -14.700 -5.591 23.593 1.00 86.31 131 ALA A CA 1
ATOM 1024 C C . ALA A 1 131 ? -15.329 -5.401 24.990 1.00 86.31 131 ALA A C 1
ATOM 1026 O O . ALA A 1 131 ? -15.554 -6.383 25.702 1.00 86.31 131 ALA A O 1
ATOM 1027 N N . ILE A 1 132 ? -15.667 -4.160 25.372 1.00 86.56 132 ILE A N 1
ATOM 1028 C CA . ILE A 1 132 ? -16.392 -3.865 26.621 1.00 86.56 132 ILE A CA 1
ATOM 1029 C C . ILE A 1 132 ? -17.803 -4.470 26.586 1.00 86.56 132 ILE A C 1
ATOM 1031 O O . ILE A 1 132 ? -18.228 -5.076 27.571 1.00 86.56 132 ILE A O 1
ATOM 1035 N N . LYS A 1 133 ? -18.528 -4.359 25.462 1.00 84.19 133 LYS A N 1
ATOM 1036 C CA . LYS A 1 133 ? -19.871 -4.962 25.316 1.00 84.19 133 LYS A CA 1
ATOM 1037 C C . LYS A 1 133 ? -19.840 -6.487 25.411 1.00 84.19 133 LYS A C 1
ATOM 1039 O O . LYS A 1 133 ? -20.768 -7.078 25.957 1.00 84.19 133 LYS A O 1
ATOM 1044 N N . LEU A 1 134 ? -18.767 -7.112 24.928 1.00 89.44 134 LEU A N 1
ATOM 1045 C CA . LEU A 1 134 ? -18.546 -8.558 25.014 1.00 89.44 134 LEU A CA 1
ATOM 1046 C C . LEU A 1 134 ? -18.029 -9.021 26.392 1.00 89.44 134 LEU A C 1
ATOM 1048 O O . LEU A 1 134 ? -17.711 -10.196 26.553 1.00 89.44 134 LEU A O 1
ATOM 1052 N N . ASN A 1 135 ? -17.939 -8.130 27.392 1.00 85.00 135 ASN A N 1
ATOM 1053 C CA . ASN A 1 135 ? -17.322 -8.384 28.705 1.00 85.00 135 ASN A CA 1
ATOM 1054 C C . ASN A 1 135 ? -15.872 -8.915 28.624 1.00 85.00 135 ASN A C 1
ATOM 1056 O O . ASN A 1 135 ? -15.377 -9.516 29.576 1.00 85.00 135 ASN A O 1
ATOM 1060 N N . MET A 1 136 ? -15.171 -8.676 27.511 1.00 86.69 136 MET A N 1
ATOM 1061 C CA . MET A 1 136 ? -13.763 -9.053 27.326 1.00 86.69 136 MET A CA 1
ATOM 1062 C C . MET A 1 136 ? -12.794 -7.976 27.834 1.00 86.69 136 MET A C 1
ATOM 1064 O O . MET A 1 136 ? -11.583 -8.183 27.839 1.00 86.69 136 MET A O 1
ATOM 1068 N N . PHE A 1 137 ? -13.312 -6.818 28.253 1.00 84.94 137 PHE A N 1
ATOM 1069 C CA . PHE A 1 137 ? -12.532 -5.677 28.722 1.00 84.94 137 PHE A CA 1
ATOM 1070 C C . PHE A 1 137 ? -13.205 -5.023 29.943 1.00 84.94 137 PHE A C 1
ATOM 1072 O O . PHE A 1 137 ? -14.439 -5.045 30.031 1.00 84.94 137 PHE A O 1
ATOM 1079 N N . PRO A 1 138 ? -12.447 -4.446 30.902 1.00 83.19 138 PRO A N 1
ATOM 1080 C CA . PRO A 1 138 ? -13.030 -3.731 32.035 1.00 83.19 138 PRO A CA 1
ATOM 1081 C C . PRO A 1 138 ? -13.946 -2.596 31.566 1.00 83.19 138 PRO A C 1
ATOM 1083 O O . PRO A 1 138 ? -13.669 -1.915 30.580 1.00 83.19 138 PRO A O 1
ATOM 1086 N N . LYS A 1 139 ? -15.045 -2.382 32.297 1.00 80.00 139 LYS A N 1
ATOM 1087 C CA . LYS A 1 139 ? -16.044 -1.356 31.977 1.00 80.00 139 LYS A CA 1
ATOM 1088 C C . LYS A 1 139 ? -15.435 0.035 32.145 1.00 80.00 139 LYS A C 1
ATOM 1090 O O . LYS A 1 139 ? -15.330 0.542 33.259 1.00 80.00 139 LYS A O 1
ATOM 1095 N N . LEU A 1 140 ? -15.031 0.639 31.033 1.00 80.19 140 LEU A N 1
ATOM 1096 C CA . LEU A 1 140 ? -14.540 2.011 30.981 1.00 80.19 140 LEU A CA 1
ATOM 1097 C C . LEU A 1 140 ? -15.684 2.981 30.667 1.00 80.19 140 LEU A C 1
ATOM 1099 O O . LEU A 1 140 ? -16.601 2.663 29.910 1.00 80.19 140 LEU A O 1
ATOM 1103 N N . GLN A 1 141 ? -15.619 4.185 31.235 1.00 75.19 141 GLN A N 1
ATOM 1104 C CA . GLN A 1 141 ? -16.561 5.253 30.916 1.00 75.19 141 GLN A CA 1
ATOM 1105 C C . GLN A 1 141 ? -16.219 5.839 29.539 1.00 75.19 141 GLN A C 1
ATOM 1107 O O . GLN A 1 141 ? -15.164 6.445 29.361 1.00 75.19 141 GLN A O 1
ATOM 1112 N N . VAL A 1 142 ? -17.116 5.680 28.565 1.00 73.00 142 VAL A N 1
ATOM 1113 C CA . VAL A 1 142 ? -16.965 6.289 27.236 1.00 73.00 142 VAL A CA 1
ATOM 1114 C C . VAL A 1 142 ? -17.289 7.781 27.341 1.00 73.00 142 VAL A C 1
ATOM 1116 O O . VAL A 1 142 ? -18.433 8.150 27.607 1.00 73.00 142 VAL A O 1
ATOM 1119 N N . ARG A 1 143 ? -16.285 8.646 27.158 1.00 75.38 143 ARG A N 1
ATOM 1120 C CA . ARG A 1 143 ? -16.480 10.096 27.012 1.00 75.38 143 ARG A CA 1
ATOM 1121 C C . ARG A 1 143 ? -16.463 10.456 25.535 1.00 75.38 143 ARG A C 1
ATOM 1123 O O . ARG A 1 143 ? -15.430 10.331 24.884 1.00 75.38 143 ARG A O 1
ATOM 1130 N N . TYR A 1 144 ? -17.601 10.906 25.026 1.00 72.81 144 TYR A N 1
ATOM 1131 C CA . TYR A 1 144 ? -17.675 11.497 23.698 1.00 72.81 144 TYR A CA 1
ATOM 1132 C C . TYR A 1 144 ? -17.086 12.915 23.751 1.00 72.81 144 TYR A C 1
ATOM 1134 O O . TYR A 1 144 ? -17.317 13.612 24.743 1.00 72.81 144 TYR A O 1
ATOM 1142 N N . PRO A 1 145 ? -16.294 13.339 22.751 1.00 70.12 145 PRO A N 1
ATOM 1143 C CA . PRO A 1 145 ? -15.914 14.742 22.639 1.00 70.12 145 PRO A CA 1
ATOM 1144 C C . PRO A 1 145 ? -17.188 15.587 22.460 1.00 70.12 145 PRO A C 1
ATOM 1146 O O . PRO A 1 145 ? -18.048 15.218 21.660 1.00 70.12 145 PRO A O 1
ATOM 1149 N N . ASN A 1 146 ? -17.317 16.650 23.267 1.00 44.53 146 ASN A N 1
ATOM 1150 C CA . ASN A 1 146 ? -18.424 17.616 23.212 1.00 44.53 146 ASN A CA 1
ATOM 1151 C C . ASN A 1 146 ? -18.444 18.384 21.890 1.00 44.53 146 ASN A C 1
ATOM 1153 O O . ASN A 1 146 ? -17.340 18.723 21.405 1.00 44.53 146 ASN A O 1
#

Mean predicted aligned error: 8.07 Å

Foldseek 3Di:
DVLCVVPVVLVVVPPCVVVVCCVVPDVVCVVVVVVVVVVVVLVVLVVLCCVPCPPVNCVVVVVVVVVVVVVLVSSLVSVVVVVPPDPDPDDSNLVSDDPVCSVVVVVVVVVVVVVSVVSSVVSVVVVQVVCVVVVVDPDDDDDDDD

Secondary structure (DSSP, 8-state):
-HHHHH-GGGGGGGSHHHHHHHHHH-TTHHHHHHHHHHHHHHHHHHHHTHHHH-HHHHHHHHHHHHHHHHHHHHHHHHHHHTTTT----S-HHHHTS-HHHHHHHHHHHHHHHHHHHHHHHHHHHHHHHHHHHTTSS---------